Protein AF-A0A9D9L9B7-F1 (afdb_monomer_lite)

Secondary structure (DSSP, 8-state):
------GGGS-HHHHHHS-HHHHGGGSB-TTS-BS----GGG--HHHHHHHHHHHHHHHHHTTSHHHHHHHHTTTTT-------SS--HHHHHHHHHHHHHH-

Sequence (103 aa):
MLKRKRLDEISWEEFQKLKLEEKAPYFVQSNGRPYHVLIAQQFDRESLDNLCDLATRIRRIAKSKTGMDFLSDLLRHKRAMLDFSQPSSRTFLSFYASCQILG

Foldseek 3Di:
DQAADAPVVDDPVRLVPDDPLRCLNHQADRVLHGNDDDDPSNDDPVRVVVVVVVVVVLVVLCVDPVSQVVQCVQQVPDDDDDDDPDDDVVVVVVVVVNNNSND

Radius of gyration: 16.72 Å; chains: 1; bounding box: 41×24×35 Å

pLDDT: mean 95.21, std 4.56, range [65.5, 98.38]

Structure (mmCIF, N/CA/C/O backbone):
data_AF-A0A9D9L9B7-F1
#
_entry.id   AF-A0A9D9L9B7-F1
#
loop_
_atom_site.group_PDB
_atom_site.id
_atom_site.type_symbol
_atom_site.label_atom_id
_atom_site.label_alt_id
_atom_site.label_comp_id
_atom_site.label_asym_id
_atom_site.label_entity_id
_atom_site.label_seq_id
_atom_site.pdbx_PDB_ins_code
_atom_site.Cartn_x
_atom_site.Cartn_y
_atom_site.Cartn_z
_atom_site.occupancy
_atom_site.B_iso_or_equiv
_atom_site.auth_seq_id
_atom_site.auth_comp_id
_atom_site.auth_asym_id
_atom_site.auth_atom_id
_atom_site.pdbx_PDB_model_num
ATOM 1 N N . MET A 1 1 ? -4.937 -1.699 -17.962 1.00 65.50 1 MET A N 1
ATOM 2 C CA . MET A 1 1 ? -4.628 -2.544 -16.785 1.00 65.50 1 MET A CA 1
ATOM 3 C C . MET A 1 1 ? -3.244 -3.154 -16.979 1.00 65.50 1 MET A C 1
ATOM 5 O O . MET A 1 1 ? -2.980 -3.636 -18.076 1.00 65.50 1 MET A O 1
ATOM 9 N N . LEU A 1 2 ? -2.345 -3.076 -15.992 1.00 73.12 2 LEU A N 1
ATOM 10 C CA . LEU A 1 2 ? -0.972 -3.590 -16.122 1.00 73.12 2 LEU A CA 1
ATOM 11 C C . LEU A 1 2 ? -0.971 -5.121 -16.260 1.00 73.12 2 LEU A C 1
ATOM 13 O O . LEU A 1 2 ? -1.596 -5.818 -15.462 1.00 73.12 2 LEU A O 1
ATOM 17 N N . LYS A 1 3 ? -0.256 -5.651 -17.259 1.00 81.31 3 LYS A N 1
ATOM 18 C CA . LYS A 1 3 ? -0.059 -7.099 -17.419 1.00 81.31 3 LYS A CA 1
ATOM 19 C C . LYS A 1 3 ? 1.041 -7.556 -16.463 1.00 81.31 3 LYS A C 1
ATOM 21 O O . LYS A 1 3 ? 2.192 -7.174 -16.651 1.00 81.31 3 LYS A O 1
ATOM 26 N N . ARG A 1 4 ? 0.686 -8.366 -15.460 1.00 91.31 4 ARG A N 1
ATOM 27 C CA . ARG A 1 4 ? 1.628 -8.891 -14.459 1.00 91.31 4 ARG A CA 1
ATOM 28 C C . ARG A 1 4 ? 2.837 -9.565 -15.119 1.00 91.31 4 ARG A C 1
ATOM 30 O O . ARG A 1 4 ? 2.668 -10.401 -16.006 1.00 91.31 4 ARG A O 1
ATOM 37 N N . LYS A 1 5 ? 4.026 -9.246 -14.612 1.00 94.31 5 LYS A N 1
ATOM 38 C CA . LYS A 1 5 ? 5.274 -9.999 -14.801 1.00 94.31 5 LYS A CA 1
ATOM 39 C C . LYS A 1 5 ? 5.687 -10.621 -13.466 1.00 94.31 5 LYS A C 1
ATOM 41 O O . LYS A 1 5 ? 5.265 -10.127 -12.416 1.00 94.31 5 LYS A O 1
ATOM 46 N N . ARG A 1 6 ? 6.462 -11.706 -13.473 1.00 93.25 6 ARG A N 1
ATOM 47 C CA . ARG A 1 6 ? 6.908 -12.345 -12.226 1.00 93.25 6 ARG A CA 1
ATOM 48 C C . ARG A 1 6 ? 8.366 -12.001 -11.922 1.00 93.25 6 ARG A C 1
ATOM 50 O O . ARG A 1 6 ? 9.182 -11.884 -12.827 1.00 93.25 6 ARG A O 1
ATOM 57 N N . LEU A 1 7 ? 8.676 -11.782 -10.643 1.00 93.62 7 LEU A N 1
ATOM 58 C CA . LEU A 1 7 ? 10.024 -11.397 -10.203 1.00 93.62 7 LEU A CA 1
ATOM 59 C C . LEU A 1 7 ? 11.038 -12.543 -10.338 1.00 93.62 7 LEU A C 1
ATOM 61 O O . LEU A 1 7 ? 12.225 -12.275 -10.443 1.00 93.62 7 LEU A O 1
ATOM 65 N N . ASP A 1 8 ? 10.582 -13.796 -10.373 1.00 93.44 8 ASP A N 1
ATOM 66 C CA . ASP A 1 8 ? 11.409 -14.985 -10.613 1.00 93.44 8 ASP A CA 1
ATOM 67 C C . ASP A 1 8 ? 11.762 -15.198 -12.097 1.00 93.44 8 ASP A C 1
ATOM 69 O O . ASP A 1 8 ? 12.529 -16.099 -12.421 1.00 93.44 8 ASP A O 1
ATOM 73 N N . GLU A 1 9 ? 11.226 -14.374 -13.004 1.00 94.94 9 GLU A N 1
ATOM 74 C CA . GLU A 1 9 ? 11.460 -14.460 -14.455 1.00 94.94 9 GLU A CA 1
ATOM 75 C C . GLU A 1 9 ? 12.479 -13.435 -14.977 1.00 94.94 9 GLU A C 1
ATOM 77 O O . GLU A 1 9 ? 12.696 -13.349 -16.184 1.00 94.94 9 GLU A O 1
ATOM 82 N N . ILE A 1 10 ? 13.087 -12.634 -14.101 1.00 97.19 10 ILE A N 1
ATOM 83 C CA . ILE A 1 10 ? 14.080 -11.618 -14.463 1.00 97.19 10 ILE A CA 1
ATOM 84 C C . ILE A 1 10 ? 15.271 -11.688 -13.506 1.00 97.19 10 ILE A C 1
ATOM 86 O O . ILE A 1 10 ? 15.093 -11.857 -12.299 1.00 97.19 10 ILE A O 1
ATOM 90 N N . SER A 1 11 ? 16.492 -11.550 -14.030 1.00 97.44 11 SER A N 1
ATOM 91 C CA . SER A 1 11 ? 17.682 -11.445 -13.177 1.00 97.44 11 SER A CA 1
ATOM 92 C C . SER A 1 11 ? 17.704 -10.118 -12.412 1.00 97.44 11 SER A C 1
ATOM 94 O O . SER A 1 11 ? 17.112 -9.117 -12.830 1.00 97.44 11 SER A O 1
ATOM 96 N N . TRP A 1 12 ? 18.419 -10.073 -11.289 1.00 96.50 12 TRP A N 1
ATOM 97 C CA . TRP A 1 12 ? 18.556 -8.838 -10.515 1.00 96.50 12 TRP A CA 1
ATOM 98 C C . TRP A 1 12 ? 19.241 -7.729 -11.326 1.00 96.50 12 TRP A C 1
ATOM 100 O O . TRP A 1 12 ? 18.812 -6.573 -11.298 1.00 96.50 12 TRP A O 1
ATOM 110 N N . GLU A 1 13 ? 20.265 -8.085 -12.098 1.00 97.69 13 GLU A N 1
ATOM 111 C CA . GLU A 1 13 ? 21.052 -7.171 -12.923 1.00 97.69 13 GLU A CA 1
ATOM 112 C C . GLU A 1 13 ? 20.214 -6.550 -14.045 1.00 97.69 13 GLU A C 1
ATOM 114 O O . GLU A 1 13 ? 20.354 -5.362 -14.341 1.00 97.69 13 GLU A O 1
ATOM 119 N N . GLU A 1 14 ? 19.331 -7.327 -14.675 1.00 97.62 14 GLU A N 1
ATOM 120 C CA . GLU A 1 14 ? 18.394 -6.817 -15.680 1.00 97.62 14 GLU A CA 1
ATOM 121 C C . GLU A 1 14 ? 17.304 -5.964 -15.042 1.00 97.62 14 GLU A C 1
ATOM 123 O O . GLU A 1 14 ? 16.991 -4.886 -15.548 1.00 97.62 14 GLU A O 1
ATOM 128 N N . PHE A 1 15 ? 16.765 -6.398 -13.901 1.00 97.00 15 PHE A N 1
ATOM 129 C CA . PHE A 1 15 ? 15.749 -5.647 -13.174 1.00 97.00 15 PHE A CA 1
ATOM 130 C C . PHE A 1 15 ? 16.260 -4.267 -12.746 1.00 97.00 15 PHE A C 1
ATOM 132 O O . PHE A 1 15 ? 15.543 -3.272 -12.862 1.00 97.00 15 PHE A O 1
ATOM 139 N N . GLN A 1 16 ? 17.511 -4.174 -12.291 1.00 97.00 16 GLN A N 1
ATOM 140 C CA . GLN A 1 16 ? 18.143 -2.909 -11.909 1.00 97.00 16 GLN A CA 1
ATOM 141 C C . GLN A 1 16 ? 18.225 -1.908 -13.068 1.00 97.00 16 GLN A C 1
ATOM 143 O O . GLN A 1 16 ? 18.060 -0.712 -12.830 1.00 97.00 16 GLN A O 1
ATOM 148 N N . LYS A 1 17 ? 18.409 -2.384 -14.307 1.00 97.75 17 LYS A N 1
ATOM 149 C CA . LYS A 1 17 ? 18.504 -1.542 -15.514 1.00 97.75 17 LYS A CA 1
ATOM 150 C C . LYS A 1 17 ? 17.163 -0.955 -15.962 1.00 97.75 17 LYS A C 1
ATOM 152 O O . LYS A 1 17 ? 17.162 -0.007 -16.745 1.00 97.75 17 LYS A O 1
ATOM 157 N N . LEU A 1 18 ? 16.041 -1.500 -15.491 1.00 97.56 18 LEU A N 1
ATOM 158 C CA . LEU A 1 18 ? 14.709 -0.996 -15.820 1.00 97.56 18 LEU A CA 1
ATOM 159 C C . LEU A 1 18 ? 14.475 0.398 -15.225 1.00 97.56 18 LEU A C 1
ATOM 161 O O . LEU A 1 18 ? 14.836 0.672 -14.073 1.00 97.56 18 LEU A O 1
ATOM 165 N N . LYS A 1 19 ? 13.772 1.250 -15.973 1.00 97.19 19 LYS A N 1
ATOM 166 C CA . LYS A 1 19 ? 13.182 2.482 -15.438 1.00 97.19 19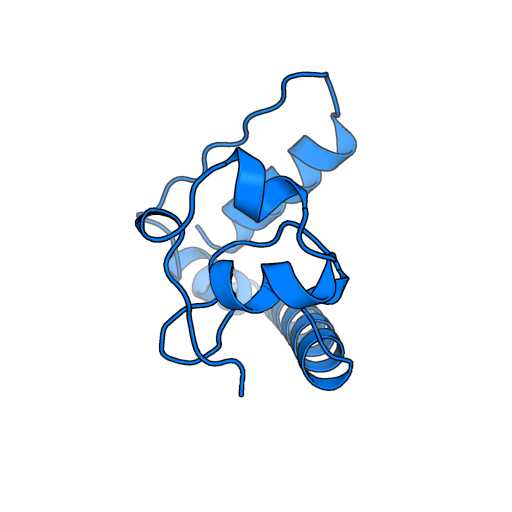 LYS A CA 1
ATOM 167 C C . LYS A 1 19 ? 12.110 2.146 -14.402 1.00 97.19 19 LYS A C 1
ATOM 169 O O . LYS A 1 19 ? 11.591 1.031 -14.352 1.00 97.19 19 LYS A O 1
ATOM 174 N N . LEU A 1 20 ? 11.758 3.112 -13.557 1.00 95.62 20 LEU A N 1
ATOM 175 C CA . LEU A 1 20 ? 10.804 2.897 -12.464 1.00 95.62 20 LEU A CA 1
ATOM 176 C C . LEU A 1 20 ? 9.435 2.428 -12.981 1.00 95.62 20 LEU A C 1
ATOM 178 O O . LEU A 1 20 ? 8.867 1.475 -12.455 1.00 95.62 20 LEU A O 1
ATOM 182 N N . GLU A 1 21 ? 8.945 3.022 -14.062 1.00 94.62 21 GLU A N 1
ATOM 183 C CA . GLU A 1 21 ? 7.665 2.675 -14.687 1.00 94.62 21 GLU A CA 1
ATOM 184 C C . GLU A 1 21 ? 7.682 1.242 -15.245 1.00 94.62 21 GLU A C 1
ATOM 186 O O . GLU A 1 21 ? 6.693 0.515 -15.174 1.00 94.62 21 GLU A O 1
ATOM 191 N N . GLU A 1 22 ? 8.835 0.794 -15.746 1.00 95.94 22 GLU A N 1
ATOM 192 C CA . GLU A 1 22 ? 9.024 -0.552 -16.298 1.00 95.94 22 GLU A CA 1
ATOM 193 C C . GLU A 1 22 ? 9.077 -1.634 -15.208 1.00 95.94 22 GLU A C 1
ATOM 195 O O . GLU A 1 22 ? 8.853 -2.813 -15.502 1.00 95.94 22 GLU A O 1
ATOM 200 N N . LYS A 1 23 ? 9.325 -1.242 -13.949 1.00 96.56 23 LYS A N 1
ATOM 201 C CA . LYS A 1 23 ? 9.261 -2.129 -12.776 1.00 96.56 23 LYS A CA 1
ATOM 202 C C . LYS A 1 23 ? 7.826 -2.365 -12.302 1.00 96.56 23 LYS A C 1
ATOM 204 O O . LYS A 1 23 ? 7.548 -3.418 -11.733 1.00 96.56 23 LYS A O 1
ATOM 209 N N . ALA A 1 24 ? 6.899 -1.445 -12.578 1.00 95.31 24 ALA A N 1
ATOM 210 C CA . ALA A 1 24 ? 5.509 -1.517 -12.117 1.00 95.31 24 ALA A CA 1
ATOM 211 C C . ALA A 1 24 ? 4.796 -2.861 -12.395 1.00 95.31 24 ALA A C 1
ATOM 213 O O . ALA A 1 24 ? 4.149 -3.385 -11.484 1.00 95.31 24 ALA A O 1
ATOM 214 N N . PRO A 1 25 ? 4.932 -3.490 -13.584 1.00 95.12 25 PRO A N 1
ATOM 215 C CA . PRO A 1 25 ? 4.286 -4.771 -13.875 1.00 95.12 25 PRO A CA 1
ATOM 216 C C . PRO A 1 25 ? 4.718 -5.934 -12.970 1.00 95.12 25 PRO A C 1
ATOM 218 O O . PRO A 1 25 ? 3.993 -6.925 -12.883 1.00 95.12 25 PRO A O 1
ATOM 221 N N . TYR A 1 26 ? 5.872 -5.836 -12.302 1.00 96.31 26 TYR A N 1
ATOM 222 C CA . TYR A 1 26 ? 6.367 -6.855 -11.370 1.00 96.31 26 TYR A CA 1
ATOM 223 C C . TYR A 1 26 ? 5.766 -6.732 -9.962 1.00 96.31 26 TYR A C 1
ATOM 225 O O . TYR A 1 26 ? 5.901 -7.644 -9.148 1.00 96.31 26 TYR A 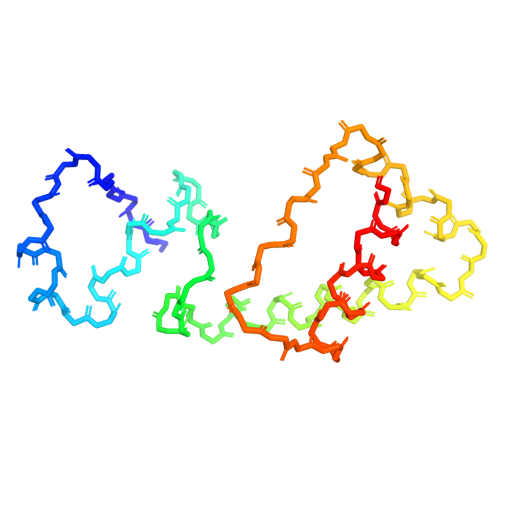O 1
ATOM 233 N N . PHE A 1 27 ? 5.092 -5.619 -9.659 1.00 95.75 27 PHE A N 1
ATOM 234 C CA . PHE A 1 27 ? 4.566 -5.311 -8.326 1.00 95.75 27 PHE A CA 1
ATOM 235 C C . PHE A 1 27 ? 3.051 -5.496 -8.204 1.00 95.75 27 PHE A C 1
ATOM 237 O O . PHE A 1 27 ? 2.477 -5.192 -7.157 1.00 95.75 27 PHE A O 1
ATOM 244 N N . VAL A 1 28 ? 2.392 -6.013 -9.243 1.00 93.94 28 VAL A N 1
ATOM 245 C CA . VAL A 1 28 ? 0.933 -6.185 -9.299 1.00 93.94 28 VAL A CA 1
ATOM 246 C C . VAL A 1 28 ? 0.512 -7.656 -9.318 1.00 93.94 28 VAL A C 1
ATOM 248 O O . VAL A 1 28 ? 1.242 -8.550 -9.744 1.00 93.94 28 VAL A O 1
ATOM 251 N N . GLN A 1 29 ? -0.711 -7.909 -8.865 1.00 91.56 29 GLN A N 1
ATOM 252 C CA . GLN A 1 29 ? -1.399 -9.192 -8.975 1.00 91.56 29 GLN A CA 1
ATOM 253 C C . GLN A 1 29 ? -1.913 -9.416 -10.407 1.00 91.56 29 GLN A C 1
ATOM 255 O O . GLN A 1 29 ? -1.892 -8.520 -11.249 1.00 91.56 29 GLN A O 1
ATOM 260 N N . SER A 1 30 ? -2.414 -10.622 -10.698 1.00 88.38 30 SER A N 1
ATOM 261 C CA . SER A 1 30 ? -2.987 -10.955 -12.016 1.00 88.38 30 SER A CA 1
ATOM 262 C C . SER A 1 30 ? -4.194 -10.087 -12.384 1.00 88.38 30 SER A C 1
ATOM 264 O O . SER A 1 30 ? -4.419 -9.819 -13.557 1.00 88.38 30 SER A O 1
ATOM 266 N N . ASN A 1 31 ? -4.936 -9.609 -11.384 1.00 88.12 31 ASN A N 1
ATOM 267 C CA . ASN A 1 31 ? -6.055 -8.681 -11.542 1.00 88.12 31 ASN A CA 1
ATOM 268 C C . ASN A 1 31 ? -5.620 -7.204 -11.548 1.00 88.12 31 ASN A C 1
ATOM 270 O O . ASN A 1 31 ? -6.447 -6.338 -11.285 1.00 88.12 31 ASN A O 1
ATOM 274 N N . GLY A 1 32 ? -4.331 -6.906 -11.733 1.00 85.81 32 GLY A N 1
ATOM 275 C CA . GLY A 1 32 ? -3.798 -5.543 -11.785 1.00 85.81 32 GLY A CA 1
ATOM 276 C C . GLY A 1 32 ? -3.773 -4.784 -10.455 1.00 85.81 32 GLY A C 1
ATOM 277 O O . GLY A 1 32 ? -3.264 -3.667 -10.425 1.00 85.81 32 GLY A O 1
ATOM 278 N N . ARG A 1 33 ? -4.282 -5.352 -9.350 1.00 89.12 33 ARG A N 1
ATOM 279 C CA . ARG A 1 33 ? -4.183 -4.712 -8.031 1.00 89.12 33 ARG A CA 1
ATOM 280 C C . ARG A 1 33 ? -2.738 -4.735 -7.531 1.00 89.12 33 ARG A C 1
ATOM 282 O O . ARG A 1 33 ? -2.033 -5.709 -7.799 1.00 89.12 33 ARG A O 1
ATOM 289 N N . PRO A 1 34 ? -2.303 -3.733 -6.752 1.00 92.56 34 PRO A N 1
ATOM 290 C CA . PRO A 1 34 ? -0.997 -3.769 -6.109 1.00 92.56 34 PRO A CA 1
ATOM 291 C C . PRO A 1 34 ? -0.820 -5.043 -5.272 1.00 92.56 34 PRO A C 1
ATOM 293 O O . PRO A 1 34 ? -1.733 -5.480 -4.564 1.00 92.56 34 PRO A O 1
ATOM 296 N N . TYR A 1 35 ? 0.356 -5.649 -5.381 1.00 93.62 35 TYR A N 1
ATOM 297 C CA . TYR A 1 35 ? 0.817 -6.722 -4.503 1.00 93.62 35 TYR A CA 1
ATOM 298 C C . TYR A 1 35 ? 1.964 -6.217 -3.627 1.00 93.62 35 TYR A C 1
ATOM 300 O O . TYR A 1 35 ? 1.917 -6.332 -2.406 1.00 93.62 35 TYR A O 1
ATOM 308 N N . HIS A 1 36 ? 2.950 -5.578 -4.255 1.00 95.19 36 HIS A N 1
ATOM 309 C CA . HIS A 1 36 ? 4.012 -4.839 -3.586 1.00 95.19 36 HIS A CA 1
ATOM 310 C C . HIS A 1 36 ? 3.772 -3.336 -3.750 1.00 95.19 36 HIS A C 1
ATOM 312 O O . HIS A 1 36 ? 3.285 -2.890 -4.787 1.00 95.19 36 HIS A O 1
ATOM 318 N N . VAL A 1 37 ? 4.105 -2.549 -2.727 1.00 95.50 37 VAL A N 1
ATOM 319 C CA . VAL A 1 37 ? 4.028 -1.082 -2.755 1.00 95.50 37 VAL A CA 1
ATOM 320 C C . VAL A 1 37 ? 5.413 -0.527 -2.478 1.00 95.50 37 VAL A C 1
ATOM 322 O O . VAL A 1 37 ? 5.781 -0.348 -1.322 1.00 95.50 37 VAL A O 1
ATOM 325 N N . LEU A 1 38 ? 6.202 -0.343 -3.542 1.00 95.56 38 LEU A N 1
ATOM 326 C CA . LEU A 1 38 ? 7.628 -0.006 -3.428 1.00 95.56 38 LEU A CA 1
ATOM 327 C C . LEU A 1 38 ? 7.991 1.337 -4.064 1.00 95.56 38 LEU A C 1
ATOM 329 O O . LEU A 1 38 ? 8.883 2.020 -3.572 1.00 95.56 38 LEU A O 1
ATOM 333 N N . ILE A 1 39 ? 7.316 1.724 -5.148 1.00 95.44 39 ILE A N 1
ATOM 334 C CA . ILE A 1 39 ? 7.613 2.952 -5.897 1.00 95.44 39 ILE A CA 1
ATOM 335 C C . ILE A 1 39 ? 6.321 3.688 -6.245 1.00 95.44 39 ILE A C 1
ATOM 337 O O . ILE A 1 39 ? 5.279 3.063 -6.404 1.00 95.44 39 ILE A O 1
ATOM 341 N N . ALA A 1 40 ? 6.371 5.011 -6.396 1.00 94.31 40 ALA A N 1
ATOM 342 C CA . ALA A 1 40 ? 5.182 5.797 -6.740 1.00 94.31 40 ALA A CA 1
ATOM 343 C C . ALA A 1 40 ? 4.736 5.570 -8.197 1.00 94.31 40 ALA A C 1
ATOM 345 O O . ALA A 1 40 ? 3.546 5.548 -8.486 1.00 94.31 40 ALA A O 1
ATOM 346 N N . GLN A 1 41 ? 5.691 5.327 -9.096 1.00 94.81 41 GLN A N 1
ATOM 347 C CA . GLN A 1 41 ? 5.493 5.147 -10.539 1.00 94.81 41 GLN A CA 1
ATOM 348 C C . GLN A 1 41 ? 4.715 3.876 -10.898 1.00 94.81 41 GLN A C 1
ATOM 350 O O . GLN A 1 41 ? 4.330 3.697 -12.050 1.00 94.81 41 GLN A O 1
ATOM 355 N N . GLN A 1 42 ? 4.473 2.984 -9.930 1.00 94.00 42 GLN A N 1
ATOM 356 C CA . GLN A 1 42 ? 3.593 1.837 -10.141 1.00 94.00 42 GLN A CA 1
ATOM 357 C C . GLN A 1 42 ? 2.104 2.209 -10.132 1.00 94.00 42 GLN A C 1
ATOM 359 O O . GLN A 1 42 ? 1.269 1.369 -10.465 1.00 94.00 42 GLN A O 1
ATOM 364 N N . PHE A 1 43 ? 1.778 3.436 -9.721 1.00 93.94 43 PHE A N 1
ATOM 365 C CA . PHE A 1 43 ? 0.421 3.947 -9.657 1.00 93.94 43 PHE A CA 1
ATOM 366 C C . PHE A 1 43 ? 0.200 5.011 -10.726 1.00 93.94 43 PHE A C 1
ATOM 368 O O . PHE A 1 43 ? 1.013 5.915 -10.917 1.00 93.94 43 PHE A O 1
ATOM 375 N N . ASP A 1 44 ? -0.941 4.913 -11.392 1.00 92.88 44 ASP A N 1
ATOM 376 C CA . ASP A 1 44 ? -1.499 6.006 -12.175 1.00 92.88 44 ASP A CA 1
ATOM 377 C C . ASP A 1 44 ? -2.348 6.932 -11.288 1.00 92.88 44 ASP A C 1
ATOM 379 O O . ASP A 1 44 ? -2.578 6.684 -10.101 1.00 92.88 44 ASP A O 1
ATOM 383 N N . ARG A 1 45 ? -2.821 8.037 -11.868 1.00 94.75 45 ARG A N 1
ATOM 384 C CA . ARG A 1 45 ? -3.608 9.024 -11.127 1.00 94.75 45 ARG A CA 1
ATOM 385 C C . ARG A 1 45 ? -4.887 8.425 -10.537 1.00 94.75 45 ARG A C 1
ATOM 387 O O . ARG A 1 45 ? -5.185 8.663 -9.371 1.00 94.75 45 ARG A O 1
ATOM 394 N N . GLU A 1 46 ? -5.607 7.639 -11.329 1.00 94.31 46 GLU A N 1
ATOM 395 C CA . GLU A 1 46 ? -6.885 7.048 -10.932 1.00 94.31 46 GLU A CA 1
ATOM 396 C C . GLU A 1 46 ? -6.718 6.066 -9.763 1.00 94.31 46 GLU A C 1
ATOM 398 O O . GLU A 1 46 ? -7.492 6.093 -8.804 1.00 94.31 46 GLU A O 1
ATOM 403 N N . SER A 1 47 ? -5.686 5.219 -9.785 1.00 92.00 47 SER A N 1
ATOM 404 C CA . SER A 1 47 ? -5.404 4.307 -8.672 1.00 92.00 47 SER A CA 1
ATOM 405 C C . SER A 1 47 ? -5.017 5.049 -7.391 1.00 92.00 47 SER A C 1
ATOM 407 O O . SER A 1 47 ? -5.466 4.648 -6.314 1.00 92.00 47 SER A O 1
ATOM 409 N N . LEU A 1 48 ? -4.263 6.150 -7.481 1.00 94.75 48 LEU A N 1
ATOM 410 C CA . LEU A 1 48 ? -3.967 6.999 -6.320 1.00 94.75 48 LEU A CA 1
ATOM 411 C C . LEU A 1 48 ? -5.229 7.655 -5.750 1.00 94.75 48 LEU A C 1
ATOM 413 O O . LEU A 1 48 ? -5.428 7.630 -4.534 1.00 94.75 48 LEU A O 1
ATOM 417 N N . ASP A 1 49 ? -6.095 8.199 -6.605 1.00 97.12 49 ASP A N 1
ATOM 418 C CA . ASP A 1 49 ? -7.356 8.808 -6.171 1.00 97.12 49 ASP A CA 1
ATOM 419 C C . ASP A 1 49 ? -8.248 7.767 -5.469 1.00 97.12 49 ASP A C 1
ATOM 421 O O . ASP A 1 49 ? -8.752 8.018 -4.373 1.00 97.12 49 ASP A O 1
ATOM 425 N N . ASN A 1 50 ? -8.332 6.547 -6.010 1.00 95.31 50 ASN A N 1
ATOM 426 C CA . ASN A 1 50 ? -9.057 5.437 -5.385 1.00 95.31 50 ASN A CA 1
ATOM 427 C C . ASN A 1 50 ? -8.493 5.042 -4.005 1.00 95.31 50 ASN A C 1
ATOM 429 O O . ASN A 1 50 ? -9.263 4.743 -3.087 1.00 95.31 50 ASN A O 1
ATOM 433 N N . LEU A 1 51 ? -7.167 5.048 -3.826 1.00 95.31 51 LEU A N 1
ATOM 434 C CA . LEU A 1 51 ? -6.535 4.779 -2.526 1.00 95.31 51 LEU A CA 1
ATOM 435 C C . LEU A 1 51 ? -6.853 5.877 -1.501 1.00 95.31 51 LEU A C 1
ATOM 437 O O . LEU A 1 51 ? -7.179 5.571 -0.350 1.00 95.31 51 LEU A O 1
ATOM 441 N N . CYS A 1 52 ? -6.809 7.146 -1.911 1.00 97.38 52 CYS A N 1
ATOM 442 C CA . CYS A 1 52 ? -7.166 8.290 -1.068 1.00 97.38 52 CYS A CA 1
ATOM 443 C C . CYS A 1 52 ? -8.643 8.256 -0.642 1.00 97.38 52 CYS A C 1
ATOM 445 O O . CYS A 1 52 ? -8.974 8.503 0.528 1.00 97.38 52 CYS A O 1
ATOM 447 N N . ASP A 1 53 ? -9.529 7.904 -1.570 1.00 98.31 53 ASP A N 1
ATOM 448 C CA . ASP A 1 53 ? -10.955 7.741 -1.308 1.00 98.31 53 ASP A CA 1
ATOM 449 C C . ASP A 1 53 ? -11.221 6.590 -0.338 1.00 98.31 53 ASP A C 1
ATOM 451 O O . ASP A 1 53 ? -11.976 6.748 0.629 1.00 98.31 53 ASP A O 1
ATOM 455 N N . LEU A 1 54 ? -10.557 5.448 -0.539 1.00 97.25 54 LEU A N 1
ATOM 456 C CA . LEU A 1 54 ? -10.635 4.311 0.373 1.00 97.25 54 LEU A CA 1
ATOM 457 C C . LEU A 1 54 ? -10.168 4.696 1.783 1.00 97.25 54 LEU A C 1
ATOM 459 O O . LEU A 1 54 ? -10.888 4.445 2.752 1.00 97.25 54 LEU A O 1
ATOM 463 N N . ALA A 1 55 ? -9.023 5.369 1.909 1.00 97.81 55 ALA A N 1
ATOM 464 C CA . ALA A 1 55 ? -8.517 5.847 3.196 1.00 97.81 55 ALA A CA 1
ATOM 465 C C . ALA A 1 55 ? -9.514 6.797 3.885 1.00 97.81 55 ALA A C 1
ATOM 467 O O . ALA A 1 55 ? -9.774 6.689 5.088 1.00 97.81 55 ALA A O 1
ATOM 468 N N . THR A 1 56 ? -10.147 7.693 3.121 1.00 98.25 56 THR A N 1
ATOM 469 C CA . THR A 1 56 ? -11.180 8.598 3.643 1.00 98.25 56 THR A CA 1
ATOM 470 C C . THR A 1 56 ? -12.415 7.844 4.128 1.00 98.25 56 THR A C 1
ATOM 472 O O . THR A 1 56 ? -12.974 8.201 5.171 1.00 98.25 56 THR A O 1
ATOM 475 N N . ARG A 1 57 ? -12.837 6.797 3.413 1.00 98.25 57 ARG A N 1
ATOM 476 C CA . ARG A 1 57 ? -13.968 5.942 3.804 1.00 98.25 57 ARG A CA 1
ATOM 477 C C . ARG A 1 57 ? -13.664 5.159 5.077 1.00 98.25 57 ARG A C 1
ATOM 479 O O . ARG A 1 57 ? -14.468 5.229 6.003 1.00 98.25 57 ARG A O 1
ATOM 486 N N . ILE A 1 58 ? -12.494 4.523 5.172 1.00 98.06 58 ILE A N 1
ATOM 487 C CA . ILE A 1 58 ? -12.041 3.824 6.389 1.00 98.06 58 ILE A CA 1
ATOM 488 C C . ILE A 1 58 ? -12.062 4.785 7.582 1.00 98.06 58 ILE A C 1
ATOM 490 O O . ILE A 1 58 ? -12.682 4.492 8.603 1.00 98.06 58 ILE A O 1
ATOM 494 N N . ARG A 1 59 ? -11.498 5.990 7.424 1.00 97.06 59 ARG A N 1
ATOM 495 C CA . ARG A 1 59 ? -11.509 7.026 8.470 1.00 97.06 59 ARG A CA 1
ATOM 496 C C . ARG A 1 59 ? -12.921 7.424 8.907 1.00 97.06 59 ARG A C 1
ATOM 498 O O . ARG A 1 59 ? -13.115 7.747 10.073 1.00 97.06 59 ARG A O 1
ATOM 505 N N . ARG A 1 60 ? -13.899 7.465 7.995 1.00 98.12 60 ARG A N 1
ATOM 506 C CA . ARG A 1 60 ? -15.301 7.768 8.336 1.00 98.12 60 ARG A CA 1
ATOM 507 C C . ARG A 1 60 ? -15.955 6.615 9.100 1.00 98.12 60 ARG A C 1
ATOM 509 O O . ARG A 1 60 ? -16.629 6.882 10.088 1.00 98.12 60 ARG A O 1
ATOM 516 N N . ILE A 1 61 ? -15.722 5.372 8.676 1.00 98.19 61 ILE A N 1
ATOM 517 C CA . ILE A 1 61 ? -16.252 4.161 9.326 1.00 98.19 61 ILE A CA 1
ATOM 518 C C . ILE A 1 61 ? -15.725 4.048 10.765 1.00 98.19 61 ILE A C 1
ATOM 520 O O . ILE A 1 61 ? -16.509 3.875 11.699 1.00 98.19 61 ILE A O 1
ATOM 524 N N . ALA A 1 62 ? -14.421 4.268 10.952 1.00 97.19 62 ALA A N 1
ATOM 525 C CA . ALA A 1 62 ? -13.730 4.200 12.240 1.00 97.19 62 ALA A CA 1
ATOM 526 C C . ALA A 1 62 ? -14.226 5.209 13.302 1.00 97.19 62 ALA A C 1
ATOM 528 O O . ALA A 1 62 ? -13.828 5.131 14.459 1.00 97.19 62 ALA A O 1
ATOM 529 N N . LYS A 1 63 ? -15.100 6.167 12.950 1.00 97.31 63 LYS A N 1
ATOM 530 C CA . LYS A 1 63 ? -15.664 7.139 13.909 1.00 97.31 63 LYS A CA 1
ATOM 531 C C . LYS A 1 63 ? -16.744 6.563 14.826 1.00 97.31 63 LYS A C 1
ATOM 533 O O . LYS A 1 63 ? -17.169 7.247 15.752 1.00 97.31 63 LYS A O 1
ATOM 538 N N . SER A 1 64 ? -17.228 5.356 14.552 1.00 98.00 64 SER A N 1
ATOM 539 C CA . SER A 1 64 ? -18.276 4.702 15.338 1.00 98.00 64 SER A CA 1
ATOM 540 C C . SER A 1 64 ? -17.771 3.385 15.909 1.00 98.00 64 SER A C 1
ATOM 542 O O . SER A 1 64 ? -16.944 2.724 15.284 1.00 98.00 64 SER A O 1
ATOM 544 N N . LYS A 1 65 ? -18.305 2.976 17.066 1.00 97.81 65 LYS A N 1
ATOM 545 C CA . LYS A 1 65 ? -17.976 1.680 17.674 1.00 97.81 65 LYS A CA 1
ATOM 546 C C . LYS A 1 65 ? -18.266 0.526 16.711 1.00 97.81 65 LYS A C 1
ATOM 548 O O . LYS A 1 65 ? -17.362 -0.225 16.387 1.00 97.81 65 LYS A O 1
ATOM 553 N N . THR A 1 66 ? -19.481 0.466 16.166 1.00 98.31 66 THR A N 1
ATOM 554 C CA . THR A 1 66 ? -19.881 -0.569 15.199 1.00 98.31 66 THR A CA 1
ATOM 555 C C . THR A 1 66 ? -18.982 -0.595 13.960 1.00 98.31 66 THR A C 1
ATOM 557 O O . THR A 1 66 ? -18.681 -1.661 13.435 1.00 98.31 66 THR A O 1
ATOM 560 N N . GLY A 1 67 ? -18.536 0.571 13.480 1.00 98.38 67 GLY A N 1
ATOM 561 C CA . GLY A 1 67 ? -17.608 0.652 12.355 1.00 98.38 67 GLY A CA 1
ATOM 562 C C . GLY A 1 67 ? -16.201 0.162 12.699 1.00 98.38 67 GLY A C 1
ATOM 563 O O . GLY A 1 67 ? -15.581 -0.499 11.872 1.00 98.38 67 GLY A O 1
ATOM 564 N N . MET A 1 68 ? -15.711 0.442 13.908 1.00 97.69 68 MET A N 1
ATOM 565 C CA . MET A 1 68 ? -14.451 -0.119 14.406 1.00 97.69 68 MET A CA 1
ATOM 566 C C . MET A 1 68 ? -14.532 -1.636 14.575 1.00 97.69 68 MET A C 1
ATOM 568 O O . MET A 1 68 ? -13.620 -2.324 14.126 1.00 97.69 68 MET A O 1
ATOM 572 N N . ASP A 1 69 ? -15.631 -2.153 15.132 1.00 98.00 69 ASP A N 1
ATOM 573 C CA . ASP A 1 69 ? -15.861 -3.596 15.264 1.00 98.00 69 ASP A CA 1
ATOM 574 C C . ASP A 1 69 ? -15.805 -4.262 13.873 1.00 98.00 69 ASP A C 1
ATOM 576 O O . ASP A 1 69 ? -15.024 -5.189 13.661 1.00 98.00 69 ASP A O 1
ATOM 580 N N . PHE A 1 70 ? -16.515 -3.700 12.883 1.00 98.31 70 PHE A N 1
ATOM 581 C CA . PHE A 1 70 ? -16.467 -4.161 11.490 1.00 98.31 70 PHE A CA 1
ATOM 582 C C . PHE A 1 70 ? -15.051 -4.155 10.896 1.00 98.31 70 PHE A C 1
ATOM 584 O O . PHE A 1 70 ? -14.654 -5.134 10.267 1.00 98.31 70 PHE A O 1
ATOM 591 N N . LEU A 1 71 ? -14.298 -3.060 11.059 1.00 98.25 71 LEU A N 1
ATOM 592 C CA . LEU A 1 71 ? -12.945 -2.956 10.508 1.00 98.25 71 LEU A CA 1
ATOM 593 C C . LEU A 1 71 ? -12.005 -3.976 11.157 1.00 98.25 71 LEU A C 1
ATOM 595 O O . LEU A 1 71 ? -11.270 -4.643 10.432 1.00 98.25 71 LEU A O 1
ATOM 599 N N . SER A 1 72 ? -12.082 -4.141 12.480 1.00 97.44 72 SER A N 1
ATOM 600 C CA . SER A 1 72 ? -11.233 -5.067 13.236 1.00 97.44 72 SER A CA 1
ATOM 601 C C . SER A 1 72 ? -11.466 -6.539 12.885 1.00 97.44 72 SER A C 1
ATOM 603 O O . SER A 1 72 ? -10.575 -7.366 13.043 1.00 97.44 72 SER A O 1
ATOM 605 N N . ASP A 1 73 ? -12.640 -6.888 12.356 1.00 97.69 73 ASP A N 1
ATOM 606 C CA . ASP A 1 73 ? -12.941 -8.256 11.935 1.00 97.69 73 ASP A CA 1
ATOM 607 C C . ASP A 1 73 ? -12.346 -8.625 10.564 1.00 97.69 73 ASP A C 1
ATOM 609 O O . ASP A 1 73 ? -12.275 -9.812 10.228 1.00 97.69 73 ASP A O 1
ATOM 613 N N . LEU A 1 74 ? -11.882 -7.649 9.771 1.00 97.62 74 LEU A N 1
ATOM 614 C CA . LEU A 1 74 ? -11.415 -7.884 8.399 1.00 97.62 74 LEU A CA 1
ATOM 615 C C . LEU A 1 74 ? -10.142 -8.737 8.347 1.00 97.62 74 LEU A C 1
ATOM 617 O O . LEU A 1 74 ? -10.042 -9.642 7.512 1.00 97.62 74 LEU A O 1
ATOM 621 N N . LEU A 1 75 ? -9.166 -8.455 9.212 1.00 97.12 75 LEU A N 1
ATOM 622 C CA . LEU A 1 75 ? -7.838 -9.071 9.188 1.00 97.12 75 LEU A CA 1
ATOM 623 C C . LEU A 1 75 ? -7.401 -9.669 10.531 1.00 97.12 75 LEU A C 1
ATOM 625 O O . LEU A 1 75 ? -6.261 -10.110 10.611 1.00 97.12 75 LEU A O 1
ATOM 629 N N . ARG A 1 76 ? -8.313 -9.857 11.500 1.00 95.88 76 ARG A N 1
ATOM 630 C CA . ARG A 1 76 ? -8.069 -10.389 12.870 1.00 95.88 76 ARG A CA 1
ATOM 631 C C . ARG A 1 76 ? -7.195 -11.642 13.037 1.00 95.88 76 ARG A C 1
ATOM 633 O O . ARG A 1 76 ? -6.829 -12.030 14.141 1.00 95.88 76 ARG A O 1
ATOM 640 N N . HIS A 1 77 ? -6.959 -12.371 11.953 1.00 96.50 77 HIS A N 1
ATOM 641 C CA . HIS A 1 77 ? -6.201 -13.624 11.911 1.00 96.50 77 HIS A CA 1
ATOM 642 C C . HIS A 1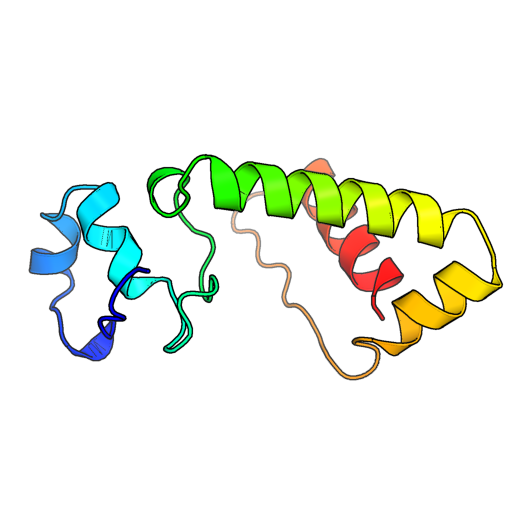 77 ? -4.896 -13.496 11.108 1.00 96.50 77 HIS A C 1
ATOM 644 O O . HIS A 1 77 ? -4.224 -14.496 10.836 1.00 96.50 77 HIS A O 1
ATOM 650 N N . LYS A 1 78 ? -4.550 -12.284 10.671 1.00 97.19 78 LYS A N 1
ATOM 651 C CA . LYS A 1 78 ? -3.325 -11.958 9.947 1.00 97.19 78 LYS A CA 1
ATOM 652 C C . LYS A 1 78 ? -2.356 -11.264 10.896 1.00 97.19 78 LYS A C 1
ATOM 654 O O . LYS A 1 78 ? -2.738 -10.674 11.895 1.00 97.19 78 LYS A O 1
ATOM 659 N N . ARG A 1 79 ? -1.066 -11.369 10.591 1.00 96.19 79 ARG A N 1
ATOM 660 C CA . ARG A 1 79 ? -0.005 -10.665 11.314 1.00 96.19 79 ARG A CA 1
ATOM 661 C C . ARG A 1 79 ? 0.844 -9.926 10.299 1.00 96.19 79 ARG A C 1
ATOM 663 O O . ARG A 1 79 ? 1.262 -10.525 9.309 1.00 96.19 79 ARG A O 1
ATOM 670 N N . ALA A 1 80 ? 1.087 -8.647 10.550 1.00 96.31 80 ALA A N 1
ATOM 671 C CA . ALA A 1 80 ? 2.028 -7.851 9.781 1.00 96.31 80 ALA A CA 1
ATOM 672 C C . ALA A 1 80 ? 3.370 -7.812 10.518 1.00 96.31 80 ALA A C 1
ATOM 674 O O . ALA A 1 80 ? 3.420 -7.514 11.711 1.00 96.31 80 ALA A O 1
ATOM 675 N N . MET A 1 81 ? 4.455 -8.110 9.808 1.00 96.50 81 MET A N 1
ATOM 676 C CA . MET A 1 81 ? 5.804 -7.882 10.315 1.00 96.50 81 MET A CA 1
ATOM 677 C C . MET A 1 81 ? 6.204 -6.445 9.985 1.00 96.50 81 MET A C 1
ATOM 679 O O . MET A 1 81 ? 6.223 -6.060 8.817 1.00 96.50 81 MET A O 1
ATOM 683 N N . LEU A 1 82 ? 6.499 -5.658 11.016 1.00 96.19 82 LEU A N 1
ATOM 684 C CA . LEU A 1 82 ? 6.971 -4.287 10.876 1.00 96.19 82 LEU A CA 1
ATOM 685 C C . LEU A 1 82 ? 8.496 -4.278 11.024 1.00 96.19 82 LEU A C 1
ATOM 687 O O . LEU A 1 82 ? 9.008 -4.189 12.138 1.00 96.19 82 LEU A O 1
ATOM 691 N N . ASP A 1 83 ? 9.202 -4.432 9.904 1.00 95.88 83 ASP A N 1
ATOM 692 C CA . ASP A 1 83 ? 10.664 -4.527 9.865 1.00 95.88 83 ASP A CA 1
ATOM 693 C C . ASP A 1 83 ? 11.315 -3.165 9.576 1.00 95.88 83 ASP A C 1
ATOM 695 O O . ASP A 1 83 ? 10.964 -2.483 8.610 1.00 95.88 83 ASP A O 1
ATOM 699 N N . PHE A 1 84 ? 12.255 -2.763 10.432 1.00 94.75 84 PHE A N 1
ATOM 700 C CA . PHE A 1 84 ? 12.928 -1.467 10.388 1.00 94.75 84 PHE A CA 1
ATOM 701 C C . PHE A 1 84 ? 14.425 -1.645 10.646 1.00 94.75 84 PHE A C 1
ATOM 703 O O . PHE A 1 84 ? 14.841 -1.933 11.765 1.00 94.75 84 PHE A O 1
ATOM 710 N N 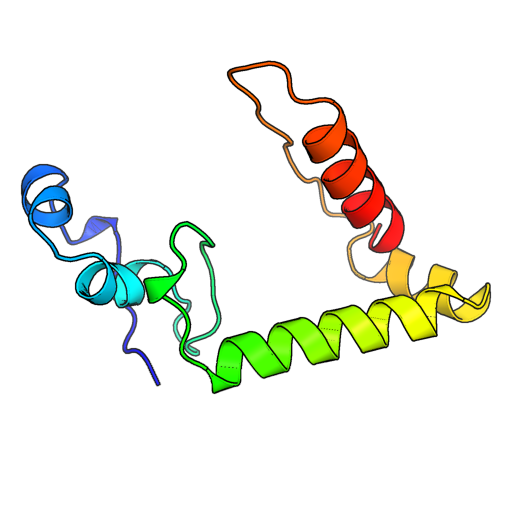. SER A 1 85 ? 15.250 -1.379 9.633 1.00 95.56 85 SER A N 1
ATOM 711 C CA . SER A 1 85 ? 16.713 -1.358 9.782 1.00 95.56 85 SER A CA 1
ATOM 712 C C . SER A 1 85 ? 17.225 -0.128 10.542 1.00 95.56 85 SER A C 1
ATOM 714 O O . SER A 1 85 ? 18.323 -0.150 11.093 1.00 95.56 85 SER A O 1
ATOM 716 N N . GLN A 1 86 ? 16.434 0.950 10.577 1.00 95.94 86 GLN A N 1
ATOM 717 C CA . GLN A 1 86 ? 16.723 2.191 11.293 1.00 95.94 86 GLN A CA 1
ATOM 718 C C . GLN A 1 86 ? 15.504 2.632 12.119 1.00 95.94 86 GLN A C 1
ATOM 720 O O . GLN A 1 86 ? 14.371 2.512 11.640 1.00 95.94 86 GLN A O 1
ATOM 725 N N . PRO A 1 87 ? 15.693 3.187 13.331 1.00 94.69 87 PRO A N 1
ATOM 726 C CA . PRO A 1 87 ? 14.582 3.634 14.167 1.00 94.69 87 PRO A CA 1
ATOM 727 C C . PRO A 1 87 ? 13.722 4.721 13.501 1.00 94.69 87 PRO A C 1
ATOM 729 O O . PRO A 1 87 ? 14.225 5.759 13.075 1.00 94.69 87 PRO A O 1
ATOM 732 N N . SER A 1 88 ? 12.400 4.517 13.465 1.00 96.50 88 SER A N 1
ATOM 733 C CA . SER A 1 88 ? 11.436 5.501 12.951 1.00 96.50 88 SER A CA 1
ATOM 734 C C . SER A 1 88 ? 10.098 5.422 13.694 1.00 96.50 88 SER A C 1
ATOM 736 O O . SER A 1 88 ? 9.129 4.829 13.220 1.00 96.50 88 SER A O 1
ATOM 738 N N . SER A 1 89 ? 10.018 6.043 14.875 1.00 96.19 89 SER A N 1
ATOM 739 C CA . SER A 1 89 ? 8.849 5.914 15.761 1.00 96.19 89 SER A CA 1
ATOM 740 C C . SER A 1 89 ? 7.539 6.378 15.120 1.00 96.19 89 SER A C 1
ATOM 742 O O . SER A 1 89 ? 6.502 5.757 15.328 1.00 96.19 89 SER A O 1
ATOM 744 N N . ARG A 1 90 ? 7.565 7.441 14.301 1.00 97.62 90 ARG A N 1
ATOM 745 C CA . ARG A 1 90 ? 6.357 7.950 13.625 1.00 97.62 90 ARG A CA 1
ATOM 746 C C . ARG A 1 90 ? 5.792 6.937 12.628 1.00 97.62 90 ARG A C 1
ATOM 748 O O . ARG A 1 90 ? 4.582 6.744 12.589 1.00 97.62 90 ARG A O 1
ATOM 755 N N . THR A 1 91 ? 6.663 6.302 11.850 1.00 96.75 91 THR A N 1
ATOM 756 C CA . THR A 1 91 ? 6.274 5.297 10.853 1.00 96.75 91 THR A CA 1
ATOM 757 C C . THR A 1 91 ? 5.824 4.014 11.534 1.00 96.75 91 THR A C 1
ATOM 759 O O . THR A 1 91 ? 4.797 3.452 11.175 1.00 96.75 91 THR A O 1
ATOM 762 N N . PHE A 1 92 ? 6.544 3.580 12.570 1.00 97.12 92 PHE A N 1
ATOM 763 C CA . PHE A 1 92 ? 6.147 2.417 13.355 1.00 97.12 92 PHE A CA 1
ATOM 764 C C . PHE A 1 92 ? 4.740 2.592 13.939 1.00 97.12 92 PHE A C 1
ATOM 766 O O . PHE A 1 92 ? 3.875 1.749 13.720 1.00 97.12 92 PHE A O 1
ATOM 773 N N . LEU A 1 93 ? 4.486 3.712 14.627 1.00 97.56 93 LEU A N 1
ATOM 774 C CA . LEU A 1 93 ? 3.195 3.963 15.268 1.00 97.56 93 LEU A CA 1
ATOM 775 C C . LEU A 1 93 ? 2.049 4.067 14.256 1.00 97.56 93 LEU A C 1
ATOM 777 O O . LEU A 1 93 ? 0.961 3.568 14.534 1.00 97.56 93 LEU A O 1
ATOM 781 N N . SER A 1 94 ? 2.268 4.669 13.081 1.00 97.56 94 SER A N 1
ATOM 782 C CA . SER A 1 94 ? 1.214 4.771 12.064 1.00 97.56 94 SER A CA 1
ATOM 783 C C . SER A 1 94 ? 0.862 3.415 11.444 1.00 97.56 94 SER A C 1
ATOM 785 O O . SER A 1 94 ? -0.323 3.108 11.278 1.00 97.56 94 SER A O 1
ATOM 787 N N . PHE A 1 95 ? 1.858 2.575 11.146 1.00 97.44 95 PHE A N 1
ATOM 788 C CA . PHE A 1 95 ? 1.628 1.219 10.641 1.00 97.44 95 PHE A CA 1
ATOM 789 C C . PHE A 1 95 ? 1.003 0.318 11.704 1.00 97.44 95 PHE A C 1
ATOM 791 O O . PHE A 1 95 ? 0.045 -0.397 11.412 1.00 97.44 95 PHE A O 1
ATOM 798 N N . TYR A 1 96 ? 1.491 0.394 12.942 1.00 97.19 96 TYR A N 1
ATOM 7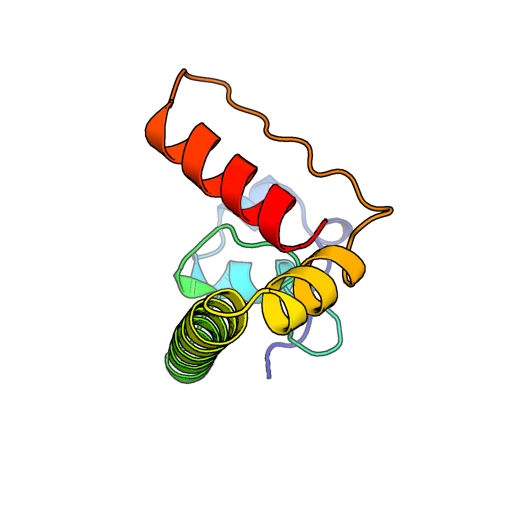99 C CA . TYR A 1 96 ? 0.943 -0.365 14.061 1.00 97.19 96 TYR A CA 1
ATOM 800 C C . TYR A 1 96 ? -0.530 -0.017 14.309 1.00 97.19 96 TYR A C 1
ATOM 802 O O . TYR A 1 96 ? -1.368 -0.915 14.351 1.00 97.19 96 TYR A O 1
ATOM 810 N N . ALA A 1 97 ? -0.874 1.275 14.360 1.00 96.94 97 ALA A N 1
ATOM 811 C CA . ALA A 1 97 ? -2.262 1.716 14.489 1.00 96.94 97 ALA A CA 1
ATOM 812 C C . ALA A 1 97 ? -3.138 1.236 13.318 1.00 96.94 97 ALA A C 1
ATOM 814 O O . ALA A 1 97 ? -4.271 0.81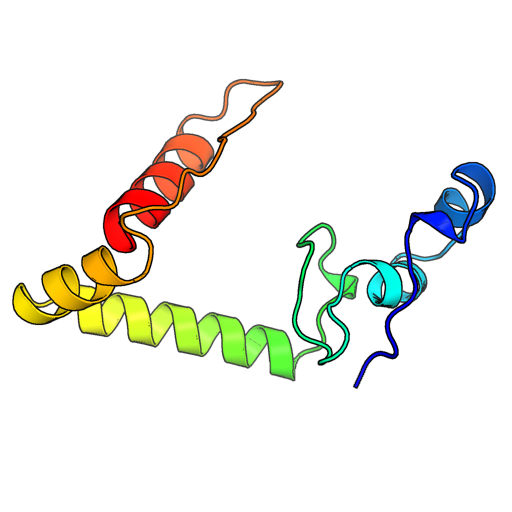3 13.528 1.00 96.94 97 ALA A O 1
ATOM 815 N N . SER A 1 98 ? -2.611 1.249 12.088 1.00 96.94 98 SER A N 1
ATOM 816 C CA . SER A 1 98 ? -3.335 0.743 10.912 1.00 96.94 98 SER A CA 1
ATOM 817 C C . SER A 1 98 ? -3.631 -0.756 11.015 1.00 96.94 98 SER A C 1
ATOM 819 O O . SER A 1 98 ? -4.727 -1.177 10.655 1.00 96.94 98 SER A O 1
ATOM 821 N N . CYS A 1 99 ? -2.693 -1.549 11.546 1.00 96.94 99 CYS A N 1
ATOM 822 C CA . CYS A 1 99 ? -2.922 -2.968 11.825 1.00 96.94 99 CYS A CA 1
ATOM 823 C C . CYS A 1 99 ? -4.008 -3.136 12.895 1.00 96.94 99 CYS A C 1
ATOM 825 O O . CYS A 1 99 ? -4.977 -3.844 12.672 1.00 96.94 99 CYS A O 1
ATOM 827 N N . GLN A 1 100 ? -3.923 -2.404 14.010 1.00 95.44 100 GLN A N 1
ATOM 828 C CA . GLN A 1 100 ? -4.932 -2.477 15.074 1.00 95.44 100 GLN A CA 1
ATOM 829 C C . GLN A 1 100 ? -6.350 -2.120 14.601 1.00 95.44 100 GLN A C 1
ATOM 831 O O . GLN A 1 100 ? -7.315 -2.701 15.087 1.00 95.44 100 GLN A O 1
ATOM 836 N N . ILE A 1 101 ? -6.488 -1.179 13.661 1.00 96.94 101 ILE A N 1
ATOM 837 C CA . ILE A 1 101 ? -7.789 -0.812 13.081 1.00 96.94 101 ILE A CA 1
ATOM 838 C C . ILE A 1 101 ? -8.398 -1.973 12.284 1.00 96.94 101 ILE A C 1
ATOM 840 O O . ILE A 1 101 ? -9.616 -2.121 12.289 1.00 96.94 101 ILE A O 1
ATOM 844 N N . LEU A 1 102 ? -7.580 -2.765 11.586 1.00 97.69 102 LEU A N 1
ATOM 845 C CA . LEU A 1 102 ? -8.044 -3.846 10.707 1.00 97.69 102 LEU A CA 1
ATOM 846 C C . LEU A 1 102 ? -8.096 -5.226 11.386 1.00 97.69 102 LEU A C 1
ATOM 848 O O . LEU A 1 102 ? -8.641 -6.162 10.795 1.00 97.69 102 LEU A O 1
ATOM 852 N N . GLY A 1 103 ? -7.562 -5.334 12.607 1.00 95.12 103 GLY A N 1
ATOM 853 C CA . GLY A 1 103 ? -7.365 -6.595 13.332 1.00 95.12 103 GLY A CA 1
ATOM 854 C C . GLY A 1 103 ? -6.067 -7.303 12.967 1.00 95.12 103 GLY A C 1
ATOM 855 O O . GLY A 1 103 ? -5.776 -8.309 13.645 1.00 95.12 103 GLY A O 1
#